Protein AF-A0A139MF73-F1 (afdb_monomer_lite)

Secondary structure (DSSP, 8-state):
-HHHHHHHHHEEEEEE-S-SHHHHHTTSS-GGGHHHHTT-SSEEEEEE-TTS-EEEEEEESSHHHHHHHHHHHHHHHHHTT-EEEEEEEESS-HHHHHHHHHHHHHHH----EEEEPPHHHHHHH-TT-EEEEEEEPP--

pLDDT: mean 89.05, std 9.5, range [54.12, 97.62]

Sequence (140 aa):
MQEIQQLRERIFIYVAVADLSPMIQSGRIPQSLGAIAQKLSLYPIISLDKTGNGKLIGASLSQKQSMKKILKKIQSLAKSGQIEDIALTHVLAQGDIEDWQKILKEKTGNDYKVIESSSAIAISAGAGSIAVAGITKEQL

Foldseek 3Di:
DVVVLLQLVQKKKKKFAPAQVLQPVVVLAPCVCVVVRVVDCWTWIWMADPVRGIDTPDIGNDSVVSLVVVLVVLLVCLVVVFFPAKEKEFAQQVVVVVVSVVVSCVRRVDDYYYDYDDPVVCSNRDHGMMMMMGGTDDDD

Radius of gyration: 14.9 Å; chains: 1; bounding box: 37×37×37 Å

Structure (mmCIF, N/CA/C/O backbone):
data_AF-A0A139MF73-F1
#
_entry.id   AF-A0A139MF73-F1
#
loop_
_atom_site.group_PDB
_atom_site.id
_atom_site.type_symbol
_atom_site.label_atom_id
_atom_site.label_alt_id
_atom_site.label_comp_id
_atom_site.label_asym_id
_atom_site.label_entity_id
_atom_site.label_seq_id
_atom_site.pdbx_PDB_ins_code
_atom_site.Cartn_x
_atom_site.Cartn_y
_atom_site.Cartn_z
_atom_site.occupancy
_atom_site.B_iso_or_equiv
_atom_site.auth_seq_id
_atom_site.auth_comp_id
_atom_site.auth_asym_id
_atom_site.auth_atom_id
_atom_site.pdbx_PDB_model_num
ATOM 1 N N . MET A 1 1 ? -13.379 21.291 6.240 1.00 67.06 1 MET A N 1
ATOM 2 C CA . MET A 1 1 ? -11.897 21.422 6.219 1.00 67.06 1 MET A CA 1
ATOM 3 C C . MET A 1 1 ? -11.246 20.627 7.345 1.00 67.06 1 MET A C 1
ATOM 5 O O . MET A 1 1 ? -10.392 19.808 7.038 1.00 67.06 1 MET A O 1
ATOM 9 N N . GLN A 1 2 ? -11.661 20.803 8.606 1.00 82.31 2 GLN A N 1
ATOM 10 C CA . GLN A 1 2 ? -11.110 20.041 9.742 1.00 82.31 2 GLN A CA 1
ATOM 11 C C . GLN A 1 2 ? -11.365 18.526 9.638 1.00 82.31 2 GLN A C 1
ATOM 13 O O . GLN A 1 2 ? -10.426 17.754 9.780 1.00 82.31 2 GLN A O 1
ATOM 18 N N . GLU A 1 3 ? -12.578 18.103 9.272 1.00 88.50 3 GLU A N 1
ATOM 19 C CA . GLU A 1 3 ? -12.921 16.677 9.093 1.00 88.50 3 GLU A CA 1
ATOM 20 C C . GLU A 1 3 ? -12.039 15.976 8.043 1.00 88.50 3 GLU A C 1
ATOM 22 O O . GLU A 1 3 ? -11.507 14.897 8.283 1.00 88.50 3 GLU A O 1
ATOM 27 N N . ILE A 1 4 ? -11.798 16.618 6.892 1.00 90.12 4 ILE A N 1
ATOM 28 C CA . ILE A 1 4 ? -10.928 16.070 5.834 1.00 90.12 4 ILE A CA 1
ATOM 29 C C . ILE A 1 4 ? -9.480 15.936 6.325 1.00 90.12 4 ILE A C 1
ATOM 31 O O . ILE A 1 4 ? -8.799 14.965 5.999 1.00 90.12 4 ILE A O 1
ATOM 35 N N . GLN A 1 5 ? -8.996 16.899 7.114 1.00 87.94 5 GLN A N 1
ATOM 36 C CA . GLN A 1 5 ? -7.651 16.837 7.689 1.00 87.94 5 GLN A CA 1
ATOM 37 C C . GLN A 1 5 ? -7.531 15.694 8.701 1.00 87.94 5 GLN A C 1
ATOM 39 O O . GLN A 1 5 ? -6.550 14.957 8.656 1.00 87.94 5 GLN A O 1
ATOM 44 N N . GLN A 1 6 ? -8.539 15.501 9.555 1.00 90.00 6 GLN A N 1
ATOM 45 C CA . GLN A 1 6 ? -8.588 14.388 10.507 1.00 90.00 6 GLN A CA 1
ATOM 46 C C . GLN A 1 6 ? -8.638 13.034 9.795 1.00 90.00 6 GLN A C 1
ATOM 48 O O . GLN A 1 6 ? -7.898 12.121 10.158 1.00 90.00 6 GLN A O 1
ATOM 53 N N . LEU A 1 7 ? -9.445 12.916 8.736 1.00 92.81 7 LEU A N 1
ATOM 54 C CA . LEU A 1 7 ? -9.498 11.710 7.914 1.00 92.81 7 LEU A CA 1
ATOM 55 C C . LEU A 1 7 ? -8.135 11.394 7.286 1.00 92.81 7 LEU A C 1
ATOM 57 O O . LEU A 1 7 ? -7.705 10.242 7.285 1.00 92.81 7 LEU A O 1
ATOM 61 N N . ARG A 1 8 ? -7.422 12.412 6.789 1.00 92.00 8 ARG A N 1
ATOM 62 C CA . ARG A 1 8 ? -6.103 12.240 6.162 1.00 92.00 8 ARG A CA 1
ATOM 63 C C . ARG A 1 8 ? -5.084 11.581 7.090 1.00 92.00 8 ARG A C 1
ATOM 65 O O . ARG A 1 8 ? -4.326 10.736 6.630 1.00 92.00 8 ARG A O 1
ATOM 72 N N . GLU A 1 9 ? -5.083 11.919 8.377 1.00 92.12 9 GLU A N 1
ATOM 73 C CA . GLU A 1 9 ? -4.158 11.324 9.358 1.00 92.12 9 GLU A CA 1
ATOM 74 C C . GLU A 1 9 ? -4.457 9.839 9.644 1.00 92.12 9 GLU A C 1
ATOM 76 O O . GLU A 1 9 ? -3.598 9.115 10.148 1.00 92.12 9 GLU A O 1
ATOM 81 N N . ARG A 1 10 ? -5.661 9.372 9.293 1.00 94.31 10 ARG A N 1
ATOM 82 C CA . ARG A 1 10 ? -6.112 7.980 9.444 1.00 94.31 10 ARG A CA 1
ATOM 83 C C . ARG A 1 10 ? -5.961 7.152 8.167 1.00 94.31 10 ARG A C 1
ATOM 85 O O . ARG A 1 10 ? -6.170 5.938 8.199 1.00 94.31 10 ARG A O 1
ATOM 92 N N . ILE A 1 11 ? -5.607 7.782 7.046 1.00 95.56 11 ILE A N 1
ATOM 93 C CA . ILE A 1 11 ? -5.395 7.096 5.772 1.00 95.56 11 ILE A CA 1
ATOM 94 C C . ILE A 1 11 ? -4.005 6.464 5.749 1.00 95.56 11 ILE A C 1
ATOM 96 O O . ILE A 1 11 ? -2.997 7.084 6.090 1.00 95.56 11 ILE A O 1
ATOM 100 N N . PHE A 1 12 ? -3.936 5.225 5.273 1.00 95.88 12 PHE A N 1
ATOM 101 C CA . PHE A 1 12 ? -2.678 4.556 4.978 1.00 95.88 12 PHE A CA 1
ATOM 102 C C . PHE A 1 12 ? -2.694 3.922 3.591 1.00 95.88 12 PHE A C 1
ATOM 104 O O . PHE A 1 12 ? -3.740 3.563 3.055 1.00 95.88 12 PHE A O 1
ATOM 111 N N . ILE A 1 13 ? -1.498 3.724 3.043 1.00 97.25 13 ILE A N 1
ATOM 112 C CA . ILE A 1 13 ? -1.266 2.906 1.858 1.00 97.25 13 ILE A CA 1
ATOM 113 C C . ILE A 1 13 ? 0.076 2.192 1.987 1.00 97.25 13 ILE A C 1
ATOM 115 O O . ILE A 1 13 ? 1.062 2.784 2.424 1.00 97.25 13 ILE A O 1
ATOM 119 N N . TYR A 1 14 ? 0.111 0.920 1.603 1.00 97.62 14 TYR A N 1
ATOM 120 C CA . TYR A 1 14 ? 1.323 0.115 1.509 1.00 97.62 14 TYR A CA 1
ATOM 121 C C . TYR A 1 14 ? 1.397 -0.514 0.129 1.00 97.62 14 TYR A C 1
ATOM 123 O O . TYR A 1 14 ? 0.495 -1.254 -0.258 1.00 97.62 14 TYR A O 1
ATOM 131 N N . VAL A 1 15 ? 2.486 -0.247 -0.581 1.00 96.62 15 VAL A N 1
ATOM 132 C CA . VAL A 1 15 ? 2.692 -0.654 -1.970 1.00 96.62 15 VAL A CA 1
ATOM 133 C C . VAL A 1 15 ? 3.885 -1.598 -2.041 1.00 96.62 15 VAL A C 1
ATOM 135 O O . VAL A 1 15 ? 4.998 -1.207 -1.696 1.00 96.62 15 VAL A O 1
ATOM 138 N N . ALA A 1 16 ? 3.669 -2.833 -2.482 1.00 95.75 16 ALA A N 1
ATOM 139 C CA . ALA A 1 16 ? 4.726 -3.745 -2.896 1.00 95.75 16 ALA A CA 1
ATOM 140 C C . ALA A 1 16 ? 4.983 -3.536 -4.390 1.00 95.75 16 ALA A C 1
ATOM 142 O O . ALA A 1 16 ? 4.186 -3.968 -5.225 1.00 95.75 16 ALA A O 1
ATOM 143 N N . VAL A 1 17 ? 6.090 -2.878 -4.722 1.00 91.81 17 VAL A N 1
ATOM 144 C CA . VAL A 1 17 ? 6.455 -2.604 -6.117 1.00 91.81 17 VAL A CA 1
ATOM 145 C C . VAL A 1 17 ? 7.359 -3.703 -6.668 1.00 91.81 17 VAL A C 1
ATOM 147 O O . VAL A 1 17 ? 8.169 -4.274 -5.930 1.00 91.81 17 VAL A O 1
ATOM 150 N N . ALA A 1 18 ? 7.217 -3.994 -7.959 1.00 89.81 18 ALA A N 1
ATOM 151 C CA . ALA A 1 18 ? 8.113 -4.905 -8.670 1.00 89.81 18 ALA A CA 1
ATOM 152 C C . ALA A 1 18 ? 9.458 -4.231 -8.993 1.00 89.81 18 ALA A C 1
ATOM 154 O O . ALA A 1 18 ? 10.508 -4.858 -8.882 1.00 89.81 18 ALA A O 1
ATOM 155 N N . ASP A 1 19 ? 9.416 -2.937 -9.322 1.00 86.38 19 ASP A N 1
ATOM 156 C CA . ASP A 1 19 ? 10.567 -2.090 -9.628 1.00 86.38 19 ASP A CA 1
ATOM 157 C C . ASP A 1 19 ? 10.327 -0.680 -9.066 1.00 86.38 19 ASP A C 1
ATOM 159 O O . ASP A 1 19 ? 9.231 -0.129 -9.169 1.00 86.38 19 ASP A O 1
ATOM 163 N N . LEU A 1 20 ? 11.354 -0.095 -8.448 1.00 87.69 20 LEU A N 1
ATOM 164 C CA . LEU A 1 20 ? 11.302 1.253 -7.879 1.00 87.69 20 LEU A CA 1
ATOM 165 C C . LEU A 1 20 ? 11.590 2.349 -8.923 1.00 87.69 20 LEU A C 1
ATOM 167 O O . LEU A 1 20 ? 11.278 3.520 -8.688 1.00 87.69 20 LEU A O 1
ATOM 171 N N . SER A 1 21 ? 12.177 1.991 -10.068 1.00 87.31 21 SER A N 1
ATOM 172 C CA . SER A 1 21 ? 12.629 2.931 -11.102 1.00 87.31 21 SER A CA 1
ATOM 173 C C . SER A 1 21 ? 11.522 3.865 -11.611 1.00 87.31 21 SER A C 1
ATOM 175 O O . SER A 1 21 ? 11.772 5.074 -11.641 1.00 87.31 21 SER A O 1
ATOM 177 N N . PRO A 1 22 ? 10.291 3.399 -11.918 1.00 91.56 22 PRO A N 1
ATOM 178 C CA . PRO A 1 22 ? 9.210 4.283 -12.367 1.00 91.56 22 PRO A CA 1
ATOM 179 C C . PRO A 1 22 ? 8.848 5.367 -11.340 1.00 91.56 22 PRO A C 1
ATOM 181 O O . PRO A 1 22 ? 8.615 6.526 -11.694 1.00 91.56 22 PRO A O 1
ATOM 184 N N . MET A 1 23 ? 8.884 5.036 -10.044 1.00 91.06 23 MET A N 1
ATOM 185 C CA . MET A 1 23 ? 8.560 5.984 -8.968 1.00 91.06 23 MET A CA 1
ATOM 186 C C . MET A 1 23 ? 9.627 7.070 -8.813 1.00 91.06 23 MET A C 1
ATOM 188 O O . MET A 1 23 ? 9.308 8.216 -8.490 1.00 91.06 23 MET A O 1
ATOM 192 N N . ILE A 1 24 ? 10.892 6.722 -9.060 1.00 88.31 24 ILE A N 1
ATOM 193 C CA . ILE A 1 24 ? 12.009 7.674 -9.056 1.00 88.31 24 ILE A CA 1
ATOM 194 C C . ILE A 1 24 ? 11.941 8.571 -10.293 1.00 88.31 24 ILE A C 1
ATOM 196 O O . ILE A 1 24 ? 12.043 9.791 -10.173 1.00 88.31 24 ILE A O 1
ATOM 200 N N . GLN A 1 25 ? 11.732 7.983 -11.474 1.00 89.69 25 GLN A N 1
ATOM 201 C CA . GLN A 1 25 ? 11.670 8.712 -12.746 1.00 89.69 25 GLN A CA 1
ATOM 202 C C . GLN A 1 25 ? 10.502 9.706 -12.780 1.00 89.69 25 GLN A C 1
ATOM 204 O O . GLN A 1 25 ? 10.650 10.819 -13.276 1.00 89.69 25 GLN A O 1
ATOM 209 N N . SER A 1 26 ? 9.361 9.340 -12.192 1.00 91.25 26 SER A N 1
ATOM 210 C CA . SER A 1 26 ? 8.176 10.205 -12.082 1.00 91.25 26 SER A CA 1
ATOM 211 C C . SER A 1 26 ? 8.258 11.259 -10.964 1.00 91.25 26 SER A C 1
ATOM 213 O O . SER A 1 26 ? 7.324 12.052 -10.789 1.00 91.25 26 SER A O 1
ATOM 215 N N . GLY A 1 27 ? 9.342 11.266 -10.177 1.00 88.88 27 GLY A N 1
ATOM 216 C CA . GLY A 1 27 ? 9.563 12.208 -9.077 1.00 88.88 27 GLY A CA 1
ATOM 217 C C . GLY A 1 27 ? 8.681 11.974 -7.846 1.00 88.88 27 GLY A C 1
ATOM 218 O O . GLY A 1 27 ? 8.577 12.855 -6.996 1.00 88.88 27 GLY A O 1
ATOM 219 N N . ARG A 1 28 ? 8.025 10.810 -7.732 1.00 89.31 28 ARG A N 1
ATOM 220 C CA . ARG A 1 28 ? 7.179 10.462 -6.573 1.00 89.31 28 ARG A CA 1
ATOM 221 C C . ARG A 1 28 ? 7.974 9.942 -5.378 1.00 89.31 28 ARG A C 1
ATOM 223 O O . ARG A 1 28 ? 7.445 9.885 -4.268 1.00 89.31 28 ARG A O 1
ATOM 230 N N . ILE A 1 29 ? 9.239 9.590 -5.598 1.00 85.44 29 ILE A N 1
ATOM 231 C CA . ILE A 1 29 ? 10.211 9.231 -4.565 1.00 85.44 29 ILE A CA 1
ATOM 232 C C . ILE A 1 29 ? 11.502 10.036 -4.794 1.00 85.44 29 ILE A C 1
ATOM 234 O O . ILE A 1 29 ? 11.914 10.190 -5.947 1.00 85.44 29 ILE A O 1
ATOM 238 N N . PRO A 1 30 ? 12.166 10.539 -3.732 1.00 82.44 30 PRO A N 1
ATOM 239 C CA . PRO A 1 30 ? 13.418 11.283 -3.865 1.00 82.44 30 PRO A CA 1
ATOM 240 C C . PRO A 1 30 ? 14.504 10.516 -4.634 1.00 82.44 30 PRO A C 1
ATOM 242 O O . PRO A 1 30 ? 14.751 9.341 -4.365 1.00 82.44 30 PRO A O 1
ATOM 245 N N . GLN A 1 31 ? 15.233 11.197 -5.525 1.00 79.31 31 GLN A N 1
ATOM 246 C CA . GLN A 1 31 ? 16.330 10.589 -6.298 1.00 79.31 31 GLN A CA 1
ATOM 247 C C . GLN A 1 31 ? 17.467 10.037 -5.427 1.00 79.31 31 GLN A C 1
ATOM 249 O O . GLN A 1 31 ? 18.155 9.105 -5.836 1.00 79.31 31 GLN A O 1
ATOM 254 N N . SER A 1 32 ? 17.639 10.549 -4.205 1.00 74.44 32 SER A N 1
ATOM 255 C CA . SER A 1 32 ? 18.598 10.018 -3.229 1.00 74.44 32 SER A CA 1
ATOM 256 C C . SER A 1 32 ? 18.293 8.571 -2.814 1.00 74.44 32 SER A C 1
ATOM 258 O O . SER A 1 32 ? 19.214 7.822 -2.494 1.00 74.44 32 SER A O 1
ATOM 260 N N . LEU A 1 33 ? 17.029 8.131 -2.901 1.00 70.12 33 LEU A N 1
ATOM 261 C CA . LEU A 1 33 ? 16.636 6.721 -2.761 1.00 70.12 33 LEU A CA 1
ATOM 262 C C . LEU A 1 33 ? 16.919 5.897 -4.035 1.00 70.12 33 LEU A C 1
ATOM 264 O O . LEU A 1 33 ? 16.876 4.670 -3.997 1.00 70.12 33 LEU A O 1
ATOM 268 N N . GLY A 1 34 ? 17.267 6.537 -5.153 1.00 64.25 34 GLY A N 1
ATOM 269 C CA . GLY A 1 34 ? 17.627 5.879 -6.411 1.00 64.25 34 GLY A CA 1
ATOM 270 C C . GLY A 1 34 ? 18.991 5.191 -6.399 1.00 64.25 34 GLY A C 1
ATOM 271 O O . GLY A 1 34 ? 19.153 4.157 -7.043 1.00 64.25 34 GLY A O 1
ATOM 272 N N . ALA A 1 35 ? 19.942 5.672 -5.594 1.00 61.94 35 ALA A N 1
ATOM 273 C CA . ALA A 1 35 ? 21.204 4.962 -5.363 1.00 61.94 35 ALA A CA 1
ATOM 274 C C . ALA A 1 35 ? 20.985 3.610 -4.653 1.00 61.94 35 ALA A C 1
ATOM 276 O O . ALA A 1 35 ? 21.740 2.661 -4.854 1.00 61.94 35 ALA A O 1
ATOM 277 N N . ILE A 1 36 ? 19.916 3.511 -3.851 1.00 56.53 36 ILE A N 1
ATOM 278 C CA . ILE A 1 36 ? 19.460 2.257 -3.250 1.00 56.53 36 ILE A CA 1
ATOM 279 C C . ILE A 1 36 ? 18.791 1.391 -4.333 1.00 56.53 36 ILE A C 1
ATOM 281 O O . ILE A 1 36 ? 19.136 0.223 -4.453 1.00 56.53 36 ILE A O 1
ATOM 285 N N . ALA A 1 37 ? 17.938 1.958 -5.196 1.00 59.28 37 ALA A N 1
ATOM 286 C CA . ALA A 1 37 ? 17.283 1.233 -6.296 1.00 59.28 37 ALA A CA 1
ATOM 287 C C . ALA A 1 37 ? 18.257 0.531 -7.264 1.00 59.28 37 ALA A C 1
ATOM 289 O O . ALA A 1 37 ? 18.038 -0.623 -7.614 1.00 59.28 37 ALA A O 1
ATOM 290 N N . GLN A 1 38 ? 19.367 1.178 -7.634 1.00 54.12 38 GLN A N 1
ATOM 291 C CA . GLN A 1 38 ? 20.366 0.616 -8.561 1.00 54.12 38 GLN A CA 1
ATOM 292 C C . GLN A 1 38 ? 21.131 -0.597 -7.998 1.00 54.12 38 GLN A C 1
ATOM 294 O O . GLN A 1 38 ? 21.787 -1.314 -8.749 1.00 54.12 38 GLN A O 1
ATOM 299 N N . LYS A 1 39 ? 21.057 -0.838 -6.681 1.00 54.66 39 LYS A N 1
ATOM 300 C CA . LYS A 1 39 ? 21.785 -1.916 -5.992 1.00 54.66 39 LYS A CA 1
ATOM 301 C C . LYS A 1 39 ? 20.879 -3.056 -5.508 1.00 54.66 39 LYS A C 1
ATOM 303 O O . LYS A 1 39 ? 21.377 -4.025 -4.937 1.00 54.66 39 LYS A O 1
ATOM 308 N N . LEU A 1 40 ? 19.559 -2.948 -5.673 1.00 57.28 40 LEU A N 1
ATOM 309 C CA . LEU A 1 40 ? 18.598 -3.848 -5.036 1.00 57.28 40 LEU A CA 1
ATOM 310 C C . LEU A 1 40 ? 18.134 -4.963 -5.979 1.00 57.28 40 LEU A C 1
ATOM 312 O O . LEU A 1 40 ? 17.170 -4.805 -6.717 1.00 57.28 40 LEU A O 1
ATOM 316 N N . SER A 1 41 ? 18.665 -6.168 -5.777 1.00 67.88 41 SER A N 1
ATOM 317 C CA . SER A 1 41 ? 17.943 -7.427 -6.041 1.00 67.88 41 SER A CA 1
ATOM 318 C C . SER A 1 41 ? 16.748 -7.626 -5.077 1.00 67.88 41 SER A C 1
ATOM 320 O O . SER A 1 41 ? 16.371 -8.758 -4.772 1.00 67.88 41 SER A O 1
ATOM 322 N N . LEU A 1 42 ? 16.208 -6.543 -4.502 1.00 83.00 42 LEU A N 1
ATOM 323 C CA . LEU A 1 42 ? 15.181 -6.545 -3.463 1.00 83.00 42 LEU A CA 1
ATOM 324 C C . LEU A 1 42 ? 13.939 -5.797 -3.946 1.00 83.00 42 LEU A C 1
ATOM 326 O O . LEU A 1 42 ? 14.022 -4.821 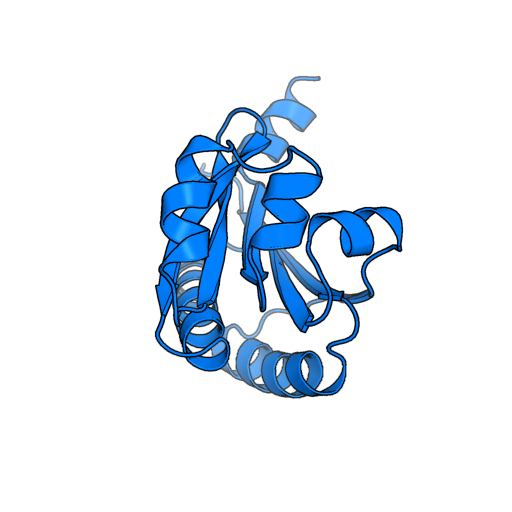-4.678 1.00 83.00 42 LEU A O 1
ATOM 330 N N . TYR A 1 43 ? 12.796 -6.216 -3.421 1.00 90.44 43 TYR A N 1
ATOM 331 C CA . TYR A 1 43 ? 11.466 -5.724 -3.743 1.00 90.44 43 TYR A CA 1
ATOM 332 C C . TYR A 1 43 ? 10.993 -4.788 -2.622 1.00 90.44 43 TYR A C 1
ATOM 334 O O . TYR A 1 43 ? 10.729 -5.268 -1.507 1.00 90.44 43 TYR A O 1
ATOM 342 N N . PRO A 1 44 ? 10.932 -3.466 -2.850 1.00 90.44 44 PRO A N 1
ATOM 343 C CA . PRO A 1 44 ? 10.630 -2.494 -1.810 1.00 90.44 44 PRO A CA 1
ATOM 344 C C . PRO A 1 44 ? 9.146 -2.450 -1.423 1.00 90.44 44 PRO A C 1
ATOM 346 O O . PRO A 1 44 ? 8.257 -2.857 -2.170 1.00 90.44 44 PRO A O 1
ATOM 349 N N . ILE A 1 45 ? 8.895 -1.934 -0.219 1.00 95.38 45 ILE A N 1
ATOM 350 C CA . ILE A 1 45 ? 7.572 -1.586 0.300 1.00 95.38 45 ILE A CA 1
ATOM 351 C C . ILE A 1 45 ? 7.530 -0.075 0.502 1.00 95.38 45 ILE A C 1
ATOM 353 O O . ILE A 1 45 ? 8.288 0.465 1.316 1.00 95.38 45 ILE A O 1
ATOM 357 N N . ILE A 1 46 ? 6.627 0.590 -0.209 1.00 94.69 46 ILE A N 1
ATOM 358 C CA . ILE A 1 46 ? 6.448 2.041 -0.183 1.00 94.69 46 ILE A CA 1
ATOM 359 C C . ILE A 1 46 ? 5.177 2.400 0.591 1.00 94.69 46 ILE A C 1
ATOM 361 O O . ILE A 1 46 ? 4.182 1.683 0.552 1.00 94.69 46 ILE A O 1
ATOM 365 N N . SER A 1 47 ? 5.223 3.514 1.309 1.00 95.88 47 SER A N 1
ATOM 366 C CA . SER A 1 47 ? 4.091 4.173 1.967 1.00 95.88 47 SER A CA 1
ATOM 367 C C . SER A 1 47 ? 4.182 5.673 1.707 1.00 95.88 47 SER A C 1
ATOM 369 O O . SER A 1 47 ? 5.142 6.139 1.098 1.00 95.88 47 SER A O 1
ATOM 371 N N . LEU A 1 48 ? 3.217 6.441 2.197 1.00 93.38 48 LEU A N 1
ATOM 372 C CA . LEU A 1 48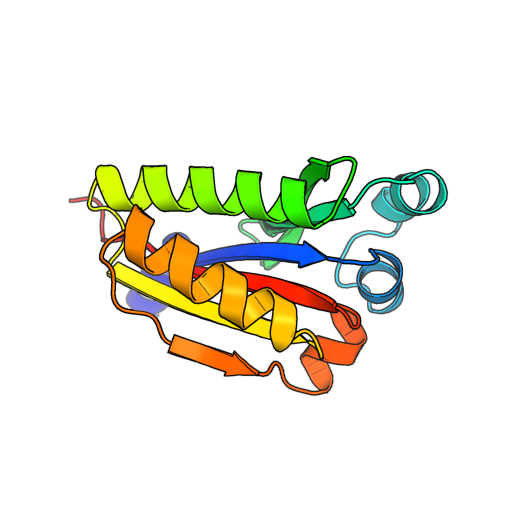 ? 3.316 7.897 2.256 1.00 93.38 48 LEU A CA 1
ATOM 373 C C . LEU A 1 48 ? 3.824 8.358 3.626 1.00 93.38 48 LEU A C 1
ATOM 375 O O . LEU A 1 48 ? 3.598 7.687 4.639 1.00 93.38 48 LEU A O 1
ATOM 379 N N . ASP A 1 49 ? 4.531 9.486 3.648 1.00 90.25 49 ASP A N 1
ATOM 380 C CA . ASP A 1 49 ? 4.772 10.257 4.866 1.00 90.25 49 ASP A CA 1
ATOM 381 C C . ASP A 1 49 ? 3.630 11.252 5.150 1.00 90.25 49 ASP A C 1
ATOM 383 O O . ASP A 1 49 ? 2.671 11.362 4.387 1.00 90.25 49 ASP A O 1
ATOM 387 N N . LYS A 1 50 ? 3.734 12.002 6.255 1.00 87.19 50 LYS A N 1
ATOM 388 C CA . LYS A 1 50 ? 2.707 12.972 6.685 1.00 87.19 50 LYS A CA 1
ATOM 389 C C . LYS A 1 50 ? 2.480 14.122 5.695 1.00 87.19 50 LYS A C 1
ATOM 391 O O . LYS A 1 50 ? 1.464 14.806 5.766 1.00 87.19 50 LYS A O 1
ATOM 396 N N . THR A 1 51 ? 3.431 14.356 4.797 1.00 88.25 51 THR A N 1
ATOM 397 C CA . THR A 1 51 ? 3.356 15.386 3.755 1.00 88.25 51 THR A CA 1
ATOM 398 C C . THR A 1 51 ? 2.887 14.828 2.410 1.00 88.25 51 THR A C 1
ATOM 400 O O . THR A 1 51 ? 2.683 15.596 1.476 1.00 88.25 51 THR A O 1
ATOM 403 N N . GLY A 1 52 ? 2.666 13.511 2.317 1.00 88.19 52 GLY A N 1
ATOM 404 C CA . GLY A 1 52 ? 2.235 12.828 1.099 1.00 88.19 52 GLY A CA 1
ATOM 405 C C . GLY A 1 52 ? 3.378 12.410 0.172 1.00 88.19 52 GLY A C 1
ATOM 406 O O . GLY A 1 52 ? 3.108 11.977 -0.946 1.00 88.19 52 GLY A O 1
ATOM 407 N N . ASN A 1 53 ? 4.639 12.508 0.605 1.00 89.94 53 ASN A N 1
ATOM 408 C CA . ASN A 1 53 ? 5.771 12.032 -0.191 1.00 89.94 53 ASN A CA 1
ATOM 409 C C . ASN A 1 53 ? 5.933 10.515 -0.061 1.00 89.94 53 ASN A C 1
ATOM 411 O O . ASN A 1 53 ? 5.686 9.935 1.002 1.00 89.94 53 ASN A O 1
ATOM 415 N N . GLY A 1 54 ? 6.393 9.868 -1.135 1.00 89.19 54 GLY A N 1
ATOM 416 C CA . GLY A 1 54 ? 6.714 8.446 -1.125 1.00 89.19 54 GLY A CA 1
ATOM 417 C C . GLY A 1 54 ? 7.881 8.135 -0.185 1.00 89.19 54 GLY A C 1
ATOM 418 O O . GLY A 1 54 ? 8.951 8.738 -0.263 1.00 89.19 54 GLY A O 1
ATOM 419 N N . LYS A 1 55 ? 7.681 7.155 0.696 1.00 89.62 55 LYS A N 1
ATOM 420 C CA . LYS A 1 55 ? 8.626 6.724 1.727 1.00 89.62 55 LYS A CA 1
ATOM 421 C C . LYS A 1 55 ? 8.847 5.218 1.659 1.00 89.62 55 LYS A C 1
ATOM 423 O O . LYS A 1 55 ? 7.898 4.438 1.720 1.00 89.62 55 LYS A O 1
ATOM 428 N N . LEU A 1 56 ? 10.110 4.802 1.641 1.00 90.69 56 LEU A N 1
ATOM 429 C CA . LEU A 1 56 ? 10.491 3.403 1.823 1.00 90.69 56 LEU A CA 1
ATOM 430 C C . LEU A 1 56 ? 10.269 2.985 3.283 1.00 90.69 56 LEU A C 1
ATOM 432 O O . LEU A 1 56 ? 10.824 3.591 4.200 1.00 90.69 56 LEU A O 1
ATOM 436 N N . ILE A 1 57 ? 9.469 1.941 3.503 1.00 93.25 57 ILE A N 1
ATOM 437 C CA . ILE A 1 57 ? 9.180 1.403 4.846 1.00 93.25 57 ILE A CA 1
ATOM 438 C C . ILE A 1 57 ? 9.687 -0.030 5.045 1.00 93.25 57 ILE A C 1
ATOM 440 O O . ILE A 1 57 ? 9.591 -0.582 6.139 1.00 93.25 57 ILE A O 1
ATOM 444 N N . GLY A 1 58 ? 10.237 -0.642 3.999 1.00 91.75 58 GLY A N 1
ATOM 445 C CA . GLY A 1 58 ? 10.873 -1.950 4.065 1.00 91.75 58 GLY A CA 1
ATOM 446 C C . GLY A 1 58 ? 11.272 -2.458 2.686 1.00 91.75 58 GLY A C 1
ATOM 447 O O . GLY A 1 58 ? 10.915 -1.873 1.672 1.00 91.75 58 GLY A O 1
ATOM 448 N N . ALA A 1 59 ? 11.997 -3.570 2.647 1.00 90.88 59 ALA A N 1
ATOM 449 C CA . ALA A 1 59 ? 12.323 -4.297 1.423 1.00 90.88 59 ALA A CA 1
ATOM 450 C C . ALA A 1 59 ? 12.432 -5.798 1.722 1.00 90.88 59 ALA A C 1
ATOM 452 O O . ALA A 1 59 ? 12.605 -6.192 2.883 1.00 90.88 59 ALA A O 1
ATOM 453 N N . SER A 1 60 ? 12.302 -6.644 0.703 1.00 92.25 60 SER A N 1
ATOM 454 C CA . SER A 1 60 ? 12.421 -8.105 0.833 1.00 92.25 60 SER A CA 1
ATOM 455 C C . SER A 1 60 ? 13.089 -8.725 -0.391 1.00 92.25 60 SER A C 1
ATOM 457 O O . SER A 1 60 ? 13.180 -8.088 -1.427 1.00 92.25 60 SER A O 1
ATOM 459 N N . LEU A 1 61 ? 13.507 -9.989 -0.301 1.00 90.81 61 LEU A N 1
ATOM 460 C CA . LEU A 1 61 ? 14.171 -10.704 -1.406 1.00 90.81 61 LEU A CA 1
ATOM 461 C C . LEU A 1 61 ? 13.219 -11.109 -2.547 1.00 90.81 61 LEU A C 1
ATOM 463 O O . LEU A 1 61 ? 13.658 -11.564 -3.592 1.00 90.81 61 LEU A O 1
ATOM 467 N N . SER A 1 62 ? 11.906 -10.989 -2.340 1.00 91.44 62 SER A N 1
ATOM 468 C CA . SER A 1 62 ? 10.873 -11.235 -3.354 1.00 91.44 62 SER A CA 1
ATOM 469 C C . SER A 1 62 ? 9.649 -10.367 -3.080 1.00 91.44 62 SER A C 1
ATOM 471 O O . SER A 1 62 ? 9.366 -10.039 -1.919 1.00 91.44 62 SER A O 1
ATOM 473 N N . GLN A 1 63 ? 8.878 -10.055 -4.120 1.00 91.19 63 GLN A N 1
ATOM 474 C CA . GLN A 1 63 ? 7.639 -9.290 -3.977 1.00 91.19 63 GLN A CA 1
ATOM 475 C C . GLN A 1 63 ? 6.632 -10.005 -3.069 1.00 91.19 63 GLN A C 1
ATOM 477 O O . GLN A 1 63 ? 6.060 -9.387 -2.173 1.00 91.19 63 GLN A O 1
ATOM 482 N N . LYS A 1 64 ? 6.522 -11.336 -3.183 1.00 91.81 64 LYS A N 1
ATOM 483 C CA . LYS A 1 64 ? 5.692 -12.176 -2.304 1.00 91.81 64 LYS A CA 1
ATOM 484 C C . LYS A 1 64 ? 6.038 -12.011 -0.820 1.00 91.81 64 LYS A C 1
ATOM 486 O O . LYS A 1 64 ? 5.150 -11.996 0.034 1.00 91.81 64 LYS A O 1
ATOM 491 N N . GLN A 1 65 ? 7.319 -11.858 -0.475 1.00 94.06 65 GLN A N 1
ATOM 492 C CA . GLN A 1 65 ? 7.725 -11.574 0.907 1.00 94.06 65 GLN A CA 1
ATOM 493 C C . GLN A 1 65 ? 7.352 -10.153 1.338 1.00 94.06 65 GLN A C 1
ATOM 495 O O . GLN A 1 65 ? 6.929 -9.960 2.480 1.00 94.06 65 GLN A O 1
ATOM 500 N N . SER A 1 66 ? 7.461 -9.173 0.441 1.00 94.94 66 SER A N 1
ATOM 501 C CA . SER A 1 66 ? 7.014 -7.802 0.700 1.00 94.94 66 SER A CA 1
ATOM 502 C C . SER A 1 66 ? 5.507 -7.742 0.943 1.00 94.94 66 SER A C 1
ATOM 504 O O . SER A 1 66 ? 5.074 -7.224 1.971 1.00 94.94 66 SER A O 1
ATOM 506 N N . MET A 1 67 ? 4.720 -8.421 0.113 1.00 94.12 67 MET A N 1
ATOM 507 C CA . MET A 1 67 ? 3.291 -8.644 0.323 1.00 94.12 67 MET A CA 1
ATOM 508 C C . MET A 1 67 ? 3.011 -9.342 1.664 1.00 94.12 67 MET A C 1
ATOM 510 O O . MET A 1 67 ? 2.174 -8.890 2.439 1.00 94.12 67 MET A O 1
ATOM 514 N N . LYS A 1 68 ? 3.761 -10.387 2.038 1.00 93.69 68 LYS A N 1
ATOM 515 C CA . LYS A 1 68 ? 3.608 -11.038 3.355 1.00 93.69 68 LYS A CA 1
ATOM 516 C C . LYS A 1 68 ? 3.858 -10.075 4.526 1.00 93.69 68 LYS A C 1
ATOM 518 O O . LYS A 1 68 ? 3.179 -10.178 5.549 1.00 93.69 68 LYS A O 1
ATOM 523 N N . LYS A 1 69 ? 4.816 -9.149 4.408 1.00 96.31 69 LYS A N 1
ATOM 524 C CA . LYS A 1 69 ? 5.066 -8.111 5.426 1.00 96.31 69 LYS A CA 1
ATOM 525 C C . LYS A 1 69 ? 3.913 -7.111 5.505 1.00 96.31 69 LYS A C 1
ATOM 527 O O . LYS A 1 69 ? 3.482 -6.801 6.614 1.00 96.31 69 LYS A O 1
ATOM 532 N N . ILE A 1 70 ? 3.384 -6.666 4.363 1.00 96.62 70 ILE A N 1
ATOM 533 C CA . ILE A 1 70 ? 2.202 -5.793 4.326 1.00 96.62 70 ILE A CA 1
ATOM 534 C C . ILE A 1 70 ? 1.019 -6.494 4.995 1.00 96.62 70 ILE A C 1
ATOM 536 O O . ILE A 1 70 ? 0.429 -5.949 5.922 1.00 96.62 70 ILE A O 1
ATOM 540 N N . LEU A 1 71 ? 0.739 -7.742 4.617 1.00 94.00 71 LEU A N 1
ATOM 541 C CA . LEU A 1 71 ? -0.341 -8.537 5.193 1.00 94.00 71 LEU A CA 1
ATOM 542 C C . LEU A 1 71 ? -0.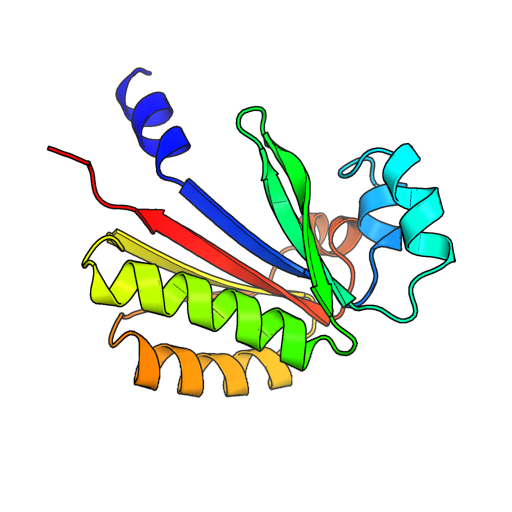227 -8.650 6.719 1.00 94.00 71 LEU A C 1
ATOM 544 O O . LEU A 1 71 ? -1.223 -8.482 7.411 1.00 94.00 71 LEU A O 1
ATOM 548 N N . LYS A 1 72 ? 0.973 -8.889 7.265 1.00 94.94 72 LYS A N 1
ATOM 549 C CA . LYS A 1 72 ? 1.185 -8.902 8.725 1.00 94.94 72 LYS A CA 1
ATOM 550 C C . LYS A 1 72 ? 0.806 -7.570 9.375 1.00 94.94 72 LYS A C 1
ATOM 552 O O . LYS A 1 72 ? 0.213 -7.566 10.452 1.00 94.94 72 LYS A O 1
ATOM 557 N N . LYS A 1 73 ? 1.126 -6.445 8.729 1.00 95.44 73 LYS A N 1
ATOM 558 C CA . LYS A 1 73 ? 0.758 -5.113 9.221 1.00 95.44 73 LYS A CA 1
ATOM 559 C C . LYS A 1 73 ? -0.760 -4.927 9.227 1.00 95.44 73 LYS A C 1
ATOM 561 O O . LYS A 1 73 ? -1.304 -4.466 10.224 1.00 95.44 73 LYS A O 1
ATOM 566 N N . ILE A 1 74 ? -1.440 -5.355 8.166 1.00 95.38 74 ILE A N 1
ATOM 567 C CA . ILE A 1 74 ? -2.904 -5.288 8.071 1.00 95.38 74 ILE A CA 1
ATOM 568 C C . ILE A 1 74 ? -3.5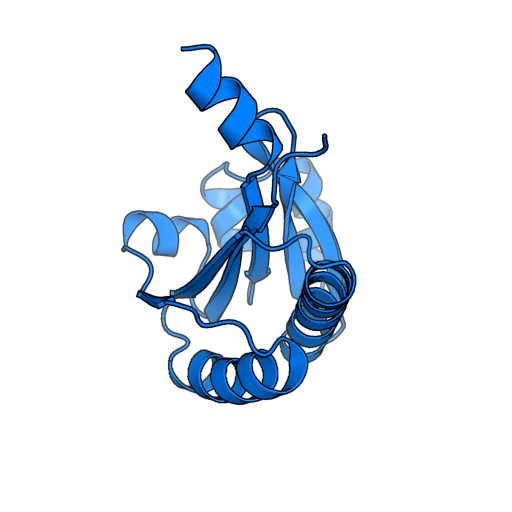85 -6.224 9.065 1.00 95.38 74 ILE A C 1
ATOM 570 O O . ILE A 1 74 ? -4.524 -5.818 9.734 1.00 95.38 74 ILE A O 1
ATOM 574 N N . GLN A 1 75 ? -3.077 -7.441 9.240 1.00 93.81 75 GLN A N 1
ATOM 575 C CA . GLN A 1 75 ? -3.548 -8.367 10.271 1.00 93.81 75 GLN A CA 1
ATOM 576 C C . GLN A 1 75 ? -3.454 -7.759 11.668 1.00 93.81 75 GLN A C 1
ATOM 578 O O . GLN A 1 75 ? -4.356 -7.953 12.474 1.00 93.81 75 GLN A O 1
ATOM 583 N N . SER A 1 76 ? -2.377 -7.027 11.961 1.00 94.44 76 SER A N 1
ATOM 584 C CA . SER A 1 76 ? -2.238 -6.335 13.240 1.00 94.44 76 SER A CA 1
ATOM 585 C C . SER A 1 76 ? -3.330 -5.282 13.433 1.00 94.44 76 SER A C 1
ATOM 587 O O . SER A 1 76 ? -3.915 -5.239 14.509 1.00 94.44 76 SER A O 1
ATOM 589 N N . LEU A 1 77 ? -3.625 -4.483 12.400 1.00 94.12 77 LEU A N 1
ATOM 590 C CA . LEU A 1 77 ? -4.691 -3.471 12.426 1.00 94.12 77 LEU A CA 1
ATOM 591 C C . LEU A 1 77 ? -6.091 -4.103 12.514 1.00 94.12 77 LEU A C 1
ATOM 593 O O . LEU A 1 77 ? -6.971 -3.585 13.194 1.00 94.12 77 LEU A O 1
ATOM 597 N N . ALA A 1 78 ? -6.306 -5.234 11.840 1.00 92.69 78 ALA A N 1
ATOM 598 C CA . ALA A 1 78 ? -7.565 -5.970 11.893 1.00 92.69 78 ALA A CA 1
ATOM 599 C C . ALA A 1 78 ? -7.804 -6.557 13.292 1.00 92.69 78 ALA A C 1
ATOM 601 O O . ALA A 1 78 ? -8.876 -6.382 13.861 1.00 92.69 78 ALA A O 1
ATOM 602 N N . LYS A 1 79 ? -6.784 -7.196 13.885 1.00 92.62 79 LYS A N 1
ATOM 603 C CA . LYS A 1 79 ? -6.862 -7.791 15.230 1.00 92.62 79 LYS A CA 1
ATOM 604 C C . LYS A 1 79 ? -7.112 -6.764 16.329 1.00 92.62 79 LYS A C 1
ATOM 606 O O . LYS A 1 79 ? -7.792 -7.084 17.296 1.00 92.62 79 LYS A O 1
ATOM 611 N N . SER A 1 80 ? -6.573 -5.554 16.193 1.00 92.19 80 SER A N 1
ATOM 612 C CA . SER A 1 80 ? -6.859 -4.443 17.108 1.00 92.19 80 SER A CA 1
ATOM 613 C C . SER A 1 80 ? -8.205 -3.764 16.826 1.00 92.19 80 SER A C 1
ATOM 615 O O . SER A 1 80 ? -8.542 -2.792 17.495 1.00 92.19 80 SER A O 1
ATOM 617 N N . GLY A 1 81 ? -8.971 -4.236 15.834 1.00 91.25 81 GLY A N 1
ATOM 618 C CA . GLY A 1 81 ? -10.253 -3.654 15.446 1.00 91.25 81 GLY A CA 1
ATOM 619 C C . GLY A 1 81 ? -10.138 -2.242 14.870 1.00 91.25 81 GLY A C 1
ATOM 620 O O . GLY A 1 81 ? -11.135 -1.523 14.857 1.00 91.25 81 GLY A O 1
ATOM 621 N N . GLN A 1 82 ? -8.945 -1.841 14.419 1.00 94.25 82 GLN A N 1
ATOM 622 C CA . GLN A 1 82 ? -8.618 -0.478 13.995 1.00 94.25 82 GLN A CA 1
ATOM 623 C C . GLN A 1 82 ? -8.954 -0.187 12.534 1.00 94.25 82 GLN A C 1
ATOM 625 O O . GLN A 1 82 ? -8.839 0.962 12.138 1.00 94.25 82 GLN A O 1
ATOM 630 N N . ILE A 1 83 ? -9.332 -1.171 11.719 1.00 94.25 83 ILE A N 1
ATOM 631 C CA . ILE A 1 83 ? -9.685 -0.936 10.310 1.00 94.25 83 ILE A CA 1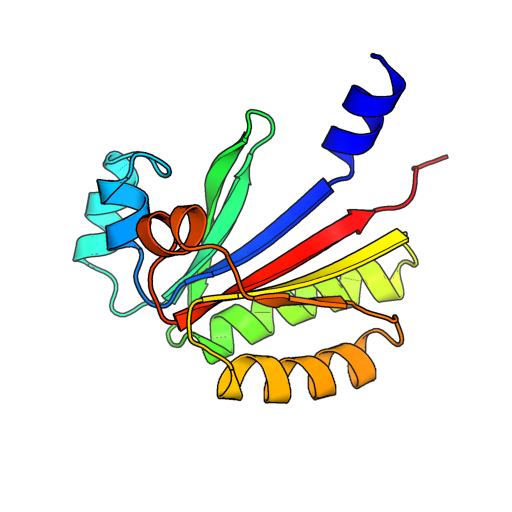
ATOM 632 C C . ILE A 1 83 ? -11.136 -0.456 10.227 1.00 94.25 83 ILE A C 1
ATOM 634 O O . ILE A 1 83 ? -12.031 -1.102 10.770 1.00 94.25 83 ILE A O 1
ATOM 638 N N . GLU A 1 84 ? -11.346 0.682 9.571 1.00 94.25 84 GLU A N 1
ATOM 639 C CA . GLU A 1 84 ? -12.664 1.222 9.223 1.00 94.25 84 GLU A CA 1
ATOM 640 C C . GLU A 1 84 ? -13.046 0.830 7.793 1.00 94.25 84 GLU A C 1
ATOM 642 O O . GLU A 1 84 ? -14.122 0.284 7.577 1.00 94.25 84 GLU A O 1
ATOM 647 N N . ASP A 1 85 ? -12.134 1.035 6.839 1.00 93.69 85 ASP A N 1
ATOM 648 C CA . ASP A 1 85 ? -12.303 0.638 5.439 1.00 93.69 85 ASP A CA 1
ATOM 649 C C . ASP A 1 85 ? -10.958 0.191 4.849 1.00 93.69 85 ASP A C 1
ATOM 651 O O . ASP A 1 85 ? -9.886 0.620 5.300 1.00 93.69 85 ASP A O 1
ATOM 655 N N . ILE A 1 86 ? -10.999 -0.689 3.850 1.00 93.69 86 ILE A N 1
ATOM 656 C CA . ILE A 1 86 ? -9.814 -1.219 3.180 1.00 93.69 86 ILE A CA 1
ATOM 657 C C . ILE A 1 86 ? -10.083 -1.529 1.702 1.00 93.69 86 ILE A C 1
ATOM 659 O O . ILE A 1 86 ? -11.093 -2.113 1.309 1.00 93.69 86 ILE A O 1
ATOM 663 N N . ALA A 1 87 ? -9.113 -1.175 0.869 1.00 94.62 87 ALA A N 1
ATOM 664 C CA . ALA A 1 87 ? -9.123 -1.421 -0.558 1.00 94.62 87 ALA A CA 1
ATOM 665 C C . ALA A 1 87 ? -7.792 -2.011 -1.025 1.00 94.62 87 ALA A C 1
ATOM 667 O O . ALA A 1 87 ? -6.718 -1.749 -0.477 1.00 94.62 87 ALA A O 1
ATOM 668 N N . LEU A 1 88 ? -7.890 -2.801 -2.080 1.00 95.50 88 LEU A N 1
ATOM 669 C CA . LEU A 1 88 ? -6.801 -3.406 -2.819 1.00 95.50 88 LEU A CA 1
ATOM 670 C C . LEU A 1 88 ? -6.719 -2.759 -4.197 1.00 95.50 88 LEU A C 1
ATOM 672 O O . LEU A 1 88 ? -7.740 -2.507 -4.839 1.00 95.50 88 LEU A O 1
ATOM 676 N N . THR A 1 89 ? -5.505 -2.535 -4.680 1.00 96.19 89 THR A N 1
ATOM 677 C CA . THR A 1 89 ? -5.283 -2.125 -6.066 1.00 96.19 89 THR A CA 1
ATOM 678 C C . THR A 1 89 ? -4.027 -2.757 -6.637 1.00 96.19 89 THR A C 1
ATOM 680 O O . THR A 1 89 ? -3.133 -3.175 -5.896 1.00 96.19 89 THR A O 1
ATOM 683 N N . HIS A 1 90 ? -3.970 -2.846 -7.960 1.00 97.12 90 HIS A N 1
ATOM 684 C CA . HIS A 1 90 ? -2.831 -3.381 -8.684 1.00 97.12 90 HIS A CA 1
ATOM 685 C C . HIS A 1 90 ? -2.615 -2.660 -10.014 1.00 97.12 90 HIS A C 1
ATOM 687 O O . HIS A 1 90 ? -3.542 -2.083 -10.583 1.00 97.12 90 HIS A O 1
ATOM 693 N N . VAL A 1 91 ? -1.398 -2.772 -10.542 1.00 97.44 91 VAL A N 1
ATOM 694 C CA . VAL A 1 91 ? -1.032 -2.381 -11.905 1.00 97.44 91 VAL A CA 1
ATOM 695 C C . VAL A 1 91 ? -0.657 -3.649 -12.666 1.00 97.44 91 VAL A C 1
ATOM 697 O O . VAL A 1 91 ? 0.405 -4.211 -12.416 1.00 97.44 91 VAL A O 1
ATOM 700 N N . LEU A 1 92 ? -1.511 -4.110 -13.587 1.00 95.31 92 LEU A N 1
ATOM 701 C CA . LEU A 1 92 ? -1.246 -5.287 -14.436 1.00 95.31 92 LEU A CA 1
ATOM 702 C C . LEU A 1 92 ? -0.810 -6.558 -13.662 1.00 95.31 92 LEU A C 1
ATOM 704 O O . LEU A 1 92 ? 0.023 -7.320 -14.141 1.00 95.31 92 LEU A O 1
ATOM 708 N N . ALA A 1 93 ? -1.357 -6.787 -12.461 1.00 95.06 93 ALA A N 1
ATOM 709 C CA . ALA A 1 93 ? -0.999 -7.904 -11.577 1.00 95.06 93 ALA A CA 1
ATOM 710 C C . ALA A 1 93 ? -2.240 -8.696 -11.115 1.00 95.06 93 ALA A C 1
ATOM 712 O O . ALA A 1 93 ? -2.406 -8.990 -9.932 1.00 95.06 93 ALA A O 1
ATOM 713 N N . GLN A 1 94 ? -3.139 -9.009 -12.057 1.00 92.50 94 GLN A N 1
ATOM 714 C CA . GLN A 1 94 ? -4.423 -9.663 -11.771 1.00 92.50 94 GLN A CA 1
ATOM 715 C C . GLN A 1 94 ? -4.253 -11.023 -11.064 1.00 92.50 94 GLN A C 1
ATOM 717 O O . GLN A 1 94 ? -4.923 -11.299 -10.075 1.00 92.50 94 GLN A O 1
ATOM 722 N N . GLY A 1 95 ? -3.319 -11.863 -11.519 1.00 89.75 95 GLY A N 1
ATOM 723 C CA . GLY A 1 95 ? -3.090 -13.167 -10.882 1.00 89.75 95 GLY A CA 1
ATOM 724 C C . GLY A 1 95 ? -2.612 -13.039 -9.430 1.00 89.75 95 GLY A C 1
ATOM 725 O O . GLY A 1 95 ? -3.119 -13.713 -8.537 1.00 89.75 95 GLY A O 1
ATOM 726 N N . ASP A 1 96 ? -1.682 -12.118 -9.171 1.00 88.12 96 ASP A N 1
ATOM 727 C CA . ASP A 1 96 ? -1.146 -11.907 -7.826 1.00 88.12 96 ASP A CA 1
ATOM 728 C C . ASP A 1 96 ? -2.185 -11.306 -6.868 1.00 88.12 96 ASP A C 1
ATOM 730 O O . ASP A 1 96 ? -2.200 -11.656 -5.683 1.00 88.12 96 ASP A O 1
ATOM 734 N N . ILE A 1 97 ? -3.061 -10.409 -7.350 1.00 88.69 97 ILE A N 1
ATOM 735 C CA . ILE A 1 97 ? -4.098 -9.809 -6.499 1.00 88.69 97 ILE A CA 1
ATOM 736 C C . ILE A 1 97 ? -5.150 -10.840 -6.088 1.00 88.69 97 ILE A C 1
ATOM 738 O O . ILE A 1 97 ? -5.568 -10.828 -4.932 1.00 88.69 97 ILE A O 1
ATOM 742 N N . GLU A 1 98 ? -5.518 -11.769 -6.973 1.00 90.06 98 GLU A N 1
ATOM 743 C CA . GLU A 1 98 ? -6.492 -12.833 -6.693 1.00 90.06 98 GLU A CA 1
ATOM 744 C C . GLU A 1 98 ? -6.020 -13.785 -5.590 1.00 90.06 98 GLU A C 1
ATOM 746 O O . GLU A 1 98 ? -6.780 -14.135 -4.677 1.00 90.06 98 GLU A O 1
ATOM 751 N N . ASP A 1 99 ? -4.742 -14.163 -5.616 1.00 86.62 99 ASP A N 1
ATOM 752 C CA . ASP A 1 99 ? -4.129 -14.938 -4.536 1.00 86.62 99 ASP A CA 1
ATOM 753 C C . ASP A 1 99 ? -4.129 -14.154 -3.223 1.00 86.62 99 ASP A C 1
ATOM 755 O O . ASP A 1 99 ? -4.380 -14.696 -2.139 1.00 86.62 99 ASP A O 1
ATOM 759 N N . TRP A 1 100 ? -3.882 -12.850 -3.307 1.00 86.81 100 TRP A N 1
ATOM 760 C CA . TRP A 1 100 ? -3.812 -12.000 -2.134 1.00 86.81 100 TRP A CA 1
ATOM 761 C C . TRP A 1 100 ? -5.176 -11.713 -1.510 1.00 86.81 100 TRP A C 1
ATOM 763 O O . TRP A 1 100 ? -5.278 -11.663 -0.284 1.00 86.81 100 TRP A O 1
ATOM 773 N N . GLN A 1 101 ? -6.229 -11.614 -2.319 1.00 87.25 101 GLN A N 1
ATOM 774 C CA . GLN A 1 101 ? -7.618 -11.490 -1.877 1.00 87.25 101 GLN A CA 1
ATOM 775 C C . GLN A 1 101 ? -8.014 -12.643 -0.949 1.00 87.25 101 GLN A C 1
ATOM 777 O O . GLN A 1 101 ? -8.528 -12.409 0.152 1.00 87.25 101 GLN A O 1
ATOM 782 N N . LYS A 1 102 ? -7.734 -13.887 -1.357 1.00 85.50 102 LYS A N 1
ATOM 783 C CA . LYS A 1 102 ? -8.041 -15.085 -0.556 1.00 85.50 102 LYS A CA 1
ATOM 784 C C . LYS A 1 102 ? -7.368 -15.004 0.811 1.00 85.50 102 LYS A C 1
ATOM 786 O O . LYS A 1 102 ? -8.031 -15.080 1.844 1.00 85.50 102 LYS A O 1
ATOM 791 N N . ILE A 1 103 ? -6.066 -14.723 0.811 1.00 85.56 103 ILE A N 1
ATOM 792 C CA . ILE A 1 103 ? -5.267 -14.636 2.035 1.00 85.56 103 ILE A CA 1
ATOM 793 C C . ILE A 1 103 ? -5.724 -13.470 2.920 1.00 85.56 103 ILE A C 1
ATOM 795 O O . ILE A 1 103 ? -5.769 -13.606 4.143 1.00 85.56 103 ILE A O 1
ATOM 799 N N . LEU A 1 104 ? -6.040 -12.309 2.340 1.00 85.44 104 LEU A N 1
ATOM 800 C CA . LEU A 1 104 ? -6.488 -11.147 3.101 1.00 85.44 104 LEU A CA 1
ATOM 801 C C . LEU A 1 104 ? -7.815 -11.453 3.797 1.00 85.44 104 LEU A C 1
ATOM 803 O O . LEU A 1 104 ? -7.899 -11.280 5.011 1.00 85.44 104 LEU A O 1
ATOM 807 N N . LYS A 1 105 ? -8.794 -11.999 3.061 1.00 87.56 105 LYS A N 1
ATOM 808 C CA . LYS A 1 105 ? -10.109 -12.384 3.596 1.00 87.56 105 LYS A CA 1
ATOM 809 C C . LYS A 1 105 ? -9.982 -13.357 4.763 1.00 87.56 105 LYS A C 1
ATOM 811 O O . LYS A 1 105 ? -10.526 -13.105 5.832 1.00 87.56 105 LYS A O 1
ATOM 816 N N . GLU A 1 106 ? -9.207 -14.426 4.583 1.00 87.44 106 GLU A N 1
ATOM 817 C CA . GLU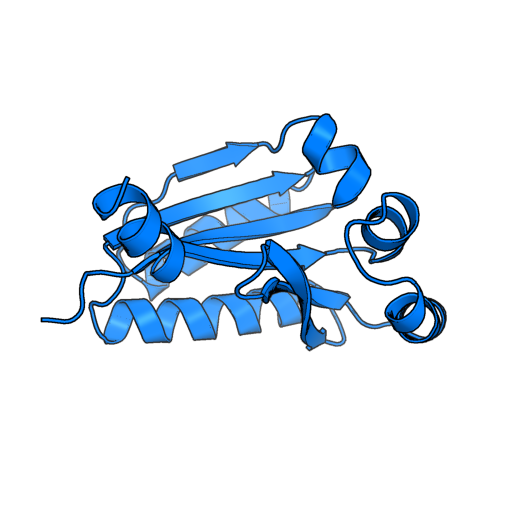 A 1 106 ? -8.961 -15.437 5.620 1.00 87.44 106 GLU A CA 1
ATOM 818 C C . GLU A 1 106 ? -8.337 -14.857 6.894 1.00 87.44 106 GLU A C 1
ATOM 820 O O . GLU A 1 106 ? -8.519 -15.390 7.988 1.00 87.44 106 GLU A O 1
ATOM 825 N N . LYS A 1 107 ? -7.532 -13.800 6.761 1.00 84.06 107 LYS A N 1
ATOM 826 C CA . LYS A 1 107 ? -6.694 -13.295 7.850 1.00 84.06 107 LYS A CA 1
ATOM 827 C C . LYS A 1 107 ? -7.252 -12.072 8.558 1.00 84.06 107 LYS A C 1
ATOM 829 O O . LYS A 1 107 ? -6.843 -11.824 9.693 1.00 84.06 107 LYS A O 1
ATOM 834 N N . THR A 1 108 ? -8.103 -11.296 7.899 1.00 84.44 108 THR A N 1
ATOM 835 C CA . THR A 1 108 ? -8.681 -10.070 8.461 1.00 84.44 108 THR A CA 1
ATOM 836 C C . THR A 1 108 ? -10.174 -10.199 8.719 1.00 84.44 108 THR A C 1
ATOM 838 O O . THR A 1 108 ? -10.667 -9.506 9.598 1.00 84.44 108 THR A O 1
ATOM 841 N N . GLY A 1 109 ? -10.886 -11.056 7.976 1.00 82.88 109 GLY A N 1
ATOM 842 C CA . GLY A 1 109 ? -12.347 -11.143 8.021 1.00 82.88 109 GLY A CA 1
ATOM 843 C C . GLY A 1 109 ? -13.073 -9.898 7.494 1.00 82.88 109 GLY A C 1
ATOM 844 O O . GLY A 1 109 ? -14.297 -9.870 7.526 1.00 82.88 109 GLY A O 1
ATOM 845 N N . ASN A 1 110 ? -12.342 -8.887 7.014 1.00 81.88 110 ASN A N 1
ATOM 846 C CA . ASN A 1 110 ? -12.915 -7.646 6.504 1.00 81.88 110 ASN A CA 1
ATOM 847 C C . ASN A 1 110 ? -13.341 -7.807 5.045 1.00 81.88 110 ASN A C 1
ATOM 849 O O . ASN A 1 110 ? -12.622 -8.424 4.250 1.00 81.88 110 ASN A O 1
ATOM 853 N N . ASP A 1 111 ? -14.449 -7.164 4.686 1.00 84.44 111 ASP A N 1
ATOM 854 C CA . ASP A 1 111 ? -14.776 -6.908 3.290 1.00 84.44 111 ASP A CA 1
ATOM 855 C C . ASP A 1 111 ? -13.786 -5.901 2.695 1.00 84.44 111 ASP A C 1
ATOM 857 O O . ASP A 1 111 ? -13.252 -5.031 3.386 1.00 84.44 111 ASP A O 1
ATOM 861 N N . TYR A 1 112 ? -13.507 -6.044 1.404 1.00 87.50 112 TYR A N 1
ATOM 862 C CA . TYR A 1 112 ? -12.591 -5.171 0.682 1.00 87.50 112 TYR A CA 1
ATOM 863 C C . TYR A 1 112 ? -13.044 -4.984 -0.758 1.00 87.50 112 TYR A C 1
ATOM 865 O O . TYR A 1 112 ? -13.663 -5.860 -1.366 1.00 87.50 112 TYR A O 1
ATOM 873 N N . LYS A 1 113 ? -12.667 -3.843 -1.331 1.00 90.50 113 LYS A N 1
ATOM 874 C CA . LYS A 1 113 ? -12.814 -3.574 -2.765 1.00 90.50 113 LYS A CA 1
ATOM 875 C C . LYS A 1 113 ? -11.497 -3.845 -3.471 1.00 90.50 113 LYS A C 1
ATOM 877 O O . LYS A 1 113 ? -10.442 -3.531 -2.928 1.00 90.50 113 LYS A O 1
ATOM 882 N N . VAL A 1 114 ? -11.561 -4.389 -4.682 1.00 93.56 114 VAL A N 1
ATOM 883 C CA . VAL A 1 114 ? -10.398 -4.496 -5.571 1.00 93.56 114 VAL A CA 1
ATOM 884 C C . VAL A 1 114 ? -10.630 -3.599 -6.767 1.00 93.56 114 VAL A C 1
ATOM 886 O O . VAL A 1 114 ? -11.693 -3.651 -7.380 1.00 93.56 114 VAL A O 1
ATOM 889 N N . ILE A 1 115 ? -9.659 -2.736 -7.042 1.00 93.38 115 ILE A N 1
ATOM 890 C CA . ILE A 1 115 ? -9.761 -1.698 -8.062 1.00 93.38 115 ILE A CA 1
ATOM 891 C C . ILE A 1 115 ? -8.480 -1.728 -8.886 1.00 93.38 115 ILE A C 1
ATOM 893 O O . ILE A 1 115 ? -7.388 -1.593 -8.336 1.00 93.38 115 ILE A O 1
ATOM 897 N N . GLU A 1 116 ? -8.587 -1.874 -10.200 1.00 95.19 116 GLU A N 1
ATOM 898 C CA . GLU A 1 116 ? -7.427 -1.729 -11.076 1.00 95.19 116 GLU A CA 1
ATOM 899 C C . GLU A 1 116 ? -6.926 -0.275 -11.062 1.00 95.19 116 GLU A C 1
ATOM 901 O O . GLU A 1 116 ? -7.707 0.680 -11.070 1.00 95.19 116 GLU A O 1
ATOM 906 N N . SER A 1 117 ? -5.607 -0.090 -10.996 1.00 96.62 117 SER A N 1
ATOM 907 C CA . SER A 1 117 ? -5.001 1.241 -11.018 1.00 96.62 117 SER A CA 1
ATOM 908 C C . SER A 1 117 ? -5.138 1.910 -12.388 1.00 96.62 117 SER A C 1
ATOM 910 O O . SER A 1 117 ? -4.998 1.279 -13.431 1.00 96.62 117 SER A O 1
ATOM 912 N N . SER A 1 118 ? -5.331 3.230 -12.389 1.00 96.62 118 SER A N 1
ATOM 913 C CA . SER A 1 118 ? -5.374 4.023 -13.621 1.00 96.62 118 SER A CA 1
ATOM 914 C C . SER A 1 118 ? -4.004 4.123 -14.298 1.00 96.62 118 SER A C 1
ATOM 916 O O . SER A 1 118 ? -2.962 3.969 -13.657 1.00 96.62 118 SER A O 1
ATOM 918 N N . SER A 1 119 ? -3.985 4.494 -15.582 1.00 95.56 119 SER A N 1
ATOM 919 C CA . SER A 1 119 ? -2.740 4.703 -16.336 1.00 95.56 119 SER A CA 1
ATOM 920 C C . SER A 1 119 ? -1.825 5.761 -15.705 1.00 95.56 119 SER A C 1
ATOM 922 O O . SER A 1 119 ? -0.606 5.609 -15.726 1.00 95.56 119 SER A O 1
ATOM 924 N N . ALA A 1 120 ? -2.391 6.806 -15.089 1.00 94.94 120 ALA A N 1
ATOM 925 C CA . ALA A 1 120 ? -1.613 7.839 -14.402 1.00 94.94 120 ALA A CA 1
ATOM 926 C C . ALA A 1 120 ? -0.823 7.269 -13.209 1.00 94.94 120 ALA A C 1
ATOM 928 O O . ALA A 1 120 ? 0.349 7.602 -13.010 1.00 94.94 120 ALA A O 1
ATOM 929 N N . ILE A 1 121 ? -1.448 6.368 -12.443 1.00 95.25 121 ILE A N 1
ATOM 930 C CA . ILE A 1 121 ? -0.778 5.651 -11.356 1.00 95.25 121 ILE A CA 1
ATOM 931 C C . ILE A 1 121 ? 0.187 4.613 -11.922 1.00 95.25 121 ILE A C 1
ATOM 933 O O . ILE A 1 121 ? 1.307 4.529 -11.434 1.00 95.25 121 ILE A O 1
ATOM 937 N N . ALA A 1 122 ? -0.191 3.882 -12.971 1.00 95.56 122 ALA A N 1
ATOM 938 C CA . ALA A 1 122 ? 0.644 2.853 -13.588 1.00 95.56 122 ALA A CA 1
ATOM 939 C C . ALA A 1 122 ? 2.002 3.392 -14.066 1.00 95.56 122 ALA A C 1
ATOM 941 O O . ALA A 1 122 ? 3.029 2.778 -13.784 1.00 95.56 122 ALA A O 1
ATOM 942 N N . ILE A 1 123 ? 2.023 4.565 -14.715 1.00 94.56 123 ILE A N 1
ATOM 943 C CA . ILE A 1 123 ? 3.263 5.230 -15.161 1.00 94.56 123 ILE A CA 1
ATOM 944 C C . ILE A 1 123 ? 4.188 5.532 -13.977 1.00 94.56 123 ILE A C 1
ATOM 946 O O . ILE A 1 123 ? 5.406 5.432 -14.096 1.00 94.56 123 ILE A O 1
ATOM 950 N N . SER A 1 124 ? 3.616 5.891 -12.827 1.00 93.25 124 SER A N 1
ATOM 951 C CA . SER A 1 124 ? 4.397 6.261 -11.646 1.00 93.25 124 SER A CA 1
ATOM 952 C C . SER A 1 124 ? 4.796 5.051 -10.804 1.00 93.25 124 SER A C 1
ATOM 954 O O . SER A 1 124 ? 5.924 4.975 -10.340 1.00 93.25 124 SER A O 1
ATOM 956 N N . ALA A 1 125 ? 3.884 4.109 -10.574 1.00 93.75 125 ALA A N 1
ATOM 957 C CA . ALA A 1 125 ? 4.085 2.971 -9.683 1.00 93.75 125 ALA A CA 1
ATOM 958 C C . ALA A 1 125 ? 4.761 1.774 -10.363 1.00 93.75 125 ALA A C 1
ATOM 960 O O . ALA A 1 125 ? 5.321 0.933 -9.665 1.00 93.75 125 ALA A O 1
ATOM 961 N N . GLY A 1 126 ? 4.711 1.690 -11.694 1.00 94.06 126 GLY A N 1
ATOM 962 C CA . GLY A 1 126 ? 5.244 0.568 -12.460 1.00 94.06 126 GLY A CA 1
ATOM 963 C C . GLY A 1 126 ? 4.300 -0.633 -12.531 1.00 94.06 126 GLY A C 1
ATOM 964 O O . GLY A 1 126 ? 3.478 -0.865 -11.642 1.00 94.06 126 GLY A O 1
ATOM 965 N N . ALA A 1 127 ? 4.435 -1.407 -13.610 1.00 94.88 127 ALA A N 1
ATOM 966 C CA . ALA A 1 127 ? 3.732 -2.674 -13.792 1.00 94.88 127 ALA A CA 1
ATOM 967 C C . ALA A 1 127 ? 4.129 -3.700 -12.720 1.00 94.88 127 ALA A C 1
ATOM 969 O O . ALA A 1 127 ? 5.260 -3.705 -12.235 1.00 94.88 127 ALA A O 1
ATOM 970 N N . GLY A 1 128 ? 3.189 -4.563 -12.342 1.00 94.81 128 GLY A N 1
ATOM 971 C CA . GLY A 1 128 ? 3.369 -5.550 -11.279 1.00 94.81 128 GLY A CA 1
ATOM 972 C C . GLY A 1 128 ? 3.160 -4.995 -9.869 1.00 94.81 128 GLY A C 1
ATOM 973 O O . GLY A 1 128 ? 3.174 -5.760 -8.912 1.00 94.81 128 GLY A O 1
ATOM 974 N N . SER A 1 129 ? 2.971 -3.685 -9.692 1.00 95.75 129 SER A N 1
ATOM 975 C CA . SER A 1 129 ? 2.768 -3.092 -8.367 1.00 95.75 129 SER A CA 1
ATOM 976 C C . SER A 1 129 ? 1.423 -3.481 -7.760 1.00 95.75 129 SER A C 1
ATOM 978 O O . SER A 1 129 ? 0.394 -3.448 -8.431 1.00 95.75 129 SER A O 1
ATOM 980 N N . ILE A 1 130 ? 1.431 -3.803 -6.465 1.00 96.62 130 ILE A N 1
ATOM 981 C CA . ILE A 1 130 ? 0.247 -4.191 -5.687 1.00 96.62 130 ILE A CA 1
ATOM 982 C C . ILE A 1 130 ? 0.197 -3.349 -4.422 1.00 96.62 130 ILE A C 1
ATOM 984 O O . ILE A 1 130 ? 1.213 -3.191 -3.741 1.00 96.62 130 ILE A O 1
ATOM 988 N N . ALA A 1 131 ? -0.976 -2.834 -4.072 1.00 96.38 131 ALA A N 1
ATOM 989 C CA . ALA A 1 131 ? -1.157 -2.039 -2.871 1.00 96.38 131 ALA A CA 1
ATOM 990 C C . ALA A 1 131 ? -2.390 -2.440 -2.063 1.00 96.38 131 ALA A C 1
ATOM 992 O O . ALA A 1 131 ? -3.421 -2.833 -2.608 1.00 96.38 131 ALA A O 1
ATOM 993 N N . VAL A 1 132 ? -2.279 -2.265 -0.747 1.00 95.94 132 VAL A N 1
ATOM 994 C CA . VAL A 1 132 ? -3.424 -2.106 0.152 1.00 95.94 132 VAL A CA 1
ATOM 995 C C . VAL A 1 132 ? -3.462 -0.647 0.589 1.00 95.94 132 VAL A C 1
ATOM 997 O O . VAL A 1 132 ? -2.436 -0.106 1.007 1.00 95.94 132 VAL A O 1
ATOM 1000 N N . ALA A 1 133 ? -4.641 -0.046 0.568 1.00 96.12 133 ALA A N 1
ATOM 1001 C CA . ALA A 1 133 ? -4.920 1.234 1.201 1.00 96.12 133 ALA A CA 1
ATOM 1002 C C . ALA A 1 133 ? -6.125 1.101 2.129 1.00 96.12 133 ALA A C 1
ATOM 1004 O O . ALA A 1 133 ? -6.924 0.180 1.983 1.00 96.12 133 ALA A O 1
ATOM 1005 N N . GLY A 1 134 ? -6.267 2.004 3.087 1.00 95.25 134 GLY A N 1
ATOM 1006 C CA . GLY A 1 134 ? -7.414 1.977 3.978 1.00 95.25 134 GLY A CA 1
ATOM 1007 C C . GLY A 1 134 ? -7.473 3.163 4.915 1.00 95.25 134 GLY A C 1
ATOM 1008 O O . GLY A 1 134 ? -6.601 4.035 4.908 1.00 95.25 134 GLY A O 1
ATOM 1009 N N . ILE A 1 135 ? -8.523 3.153 5.722 1.00 95.75 135 ILE A N 1
ATOM 1010 C CA . ILE A 1 135 ? -8.809 4.140 6.753 1.00 95.75 135 ILE A CA 1
ATOM 1011 C C . ILE A 1 135 ? -8.804 3.400 8.087 1.00 95.75 135 ILE A C 1
ATOM 1013 O O . ILE A 1 135 ? -9.444 2.355 8.233 1.00 95.75 135 ILE A O 1
ATOM 1017 N N . THR A 1 136 ? -8.059 3.909 9.065 1.00 95.62 136 THR A N 1
ATOM 1018 C CA . THR A 1 136 ? -8.167 3.423 10.444 1.00 95.62 136 THR A CA 1
ATOM 1019 C C . THR A 1 136 ? -9.292 4.135 11.177 1.00 95.62 136 THR A C 1
ATOM 1021 O O . THR A 1 136 ? -9.471 5.324 10.954 1.00 95.62 136 THR A O 1
ATOM 1024 N N . LYS A 1 137 ? -9.983 3.473 12.105 1.00 94.19 137 LYS A N 1
ATOM 1025 C CA . LYS A 1 137 ? -10.999 4.093 12.967 1.00 94.19 137 LYS A CA 1
ATOM 1026 C C . LYS A 1 137 ? -10.443 5.289 13.737 1.00 94.19 137 LYS A C 1
ATOM 1028 O O . LYS A 1 137 ? -9.241 5.379 14.001 1.00 94.19 137 LYS A O 1
ATOM 1033 N N . GLU A 1 138 ? -11.338 6.187 14.120 1.00 90.12 138 GLU A N 1
ATOM 1034 C CA . GLU A 1 138 ? -11.022 7.282 15.031 1.00 90.12 138 GLU A CA 1
ATOM 1035 C C . GLU A 1 138 ? -10.556 6.736 16.383 1.00 90.12 138 GLU A C 1
ATOM 1037 O O . GLU A 1 138 ? -11.101 5.764 16.909 1.00 90.12 138 GLU A O 1
ATOM 1042 N N . GLN A 1 139 ? -9.492 7.336 16.914 1.00 72.88 139 GLN A N 1
ATOM 1043 C CA . GLN A 1 139 ? -9.060 7.087 18.283 1.00 72.88 139 GLN A CA 1
ATOM 1044 C C . GLN A 1 139 ? -9.905 8.002 19.170 1.00 72.88 139 GLN A C 1
ATOM 1046 O O . GLN A 1 139 ? -9.835 9.219 19.005 1.00 72.88 139 GLN A O 1
ATOM 1051 N N . LEU A 1 140 ? -10.747 7.399 20.016 1.00 54.50 140 LEU A N 1
ATOM 1052 C CA . LEU A 1 140 ? -11.542 8.097 21.031 1.00 54.50 140 LEU A CA 1
ATOM 1053 C C . LEU A 1 140 ? -10.645 8.755 22.085 1.00 54.50 140 LEU A C 1
ATOM 1055 O O . LEU A 1 140 ? -9.617 8.130 22.441 1.00 54.50 140 LEU A O 1
#